Protein AF-A0A3M1B178-F1 (afdb_monomer_lite)

Structure (mmCIF, N/CA/C/O backbone):
data_AF-A0A3M1B178-F1
#
_entry.id   AF-A0A3M1B178-F1
#
loop_
_atom_site.group_PDB
_atom_site.id
_atom_site.type_symbol
_atom_site.label_atom_id
_atom_site.label_alt_id
_atom_site.label_comp_id
_atom_site.label_asym_id
_atom_site.label_entity_id
_atom_site.label_seq_id
_atom_site.pdbx_PDB_ins_code
_atom_site.Cartn_x
_atom_site.Cartn_y
_atom_site.Cartn_z
_atom_site.occupancy
_atom_site.B_iso_or_equiv
_atom_site.auth_seq_id
_atom_site.auth_comp_id
_atom_site.auth_asym_id
_atom_site.auth_atom_id
_atom_site.pdbx_PDB_model_num
ATOM 1 N N . PRO A 1 1 ? 10.902 7.776 -10.337 1.00 67.19 1 PRO A N 1
ATOM 2 C CA . PRO A 1 1 ? 9.426 7.683 -10.197 1.00 67.19 1 PRO A CA 1
ATOM 3 C C . PRO A 1 1 ? 8.915 8.889 -9.402 1.00 67.19 1 PRO A C 1
ATOM 5 O O . PRO A 1 1 ? 9.677 9.391 -8.583 1.00 67.19 1 PRO A O 1
ATOM 8 N N . GLY A 1 2 ? 7.671 9.336 -9.626 1.00 85.62 2 GLY A N 1
ATOM 9 C CA . GLY A 1 2 ? 7.088 10.452 -8.863 1.00 85.62 2 GLY A CA 1
ATOM 10 C C . GLY A 1 2 ? 6.927 10.137 -7.370 1.00 85.62 2 GLY A C 1
ATOM 11 O O . GLY A 1 2 ? 7.341 10.925 -6.531 1.00 85.62 2 GLY A O 1
ATOM 12 N N . PHE A 1 3 ? 6.423 8.943 -7.037 1.00 94.56 3 PHE A N 1
ATOM 13 C CA . PHE A 1 3 ? 6.296 8.469 -5.656 1.00 94.56 3 PHE A CA 1
ATOM 14 C C . PHE A 1 3 ? 6.697 6.997 -5.557 1.00 94.56 3 PHE A C 1
ATOM 16 O O . PHE A 1 3 ? 6.191 6.175 -6.325 1.00 94.56 3 PHE A O 1
ATOM 23 N N . LYS A 1 4 ? 7.644 6.668 -4.670 1.00 98.00 4 LYS A N 1
ATOM 24 C CA . LYS A 1 4 ? 8.174 5.302 -4.542 1.00 98.00 4 LYS A CA 1
ATOM 25 C C . LYS A 1 4 ? 7.195 4.397 -3.799 1.00 98.00 4 LYS A C 1
ATOM 27 O O . LYS A 1 4 ? 6.594 4.811 -2.809 1.00 98.00 4 LYS A O 1
ATOM 32 N N . LEU A 1 5 ? 7.111 3.134 -4.209 1.00 98.00 5 LEU A N 1
ATOM 33 C CA . LEU A 1 5 ? 6.301 2.113 -3.545 1.00 98.00 5 LEU A CA 1
ATOM 34 C C . LEU A 1 5 ? 6.695 1.962 -2.072 1.00 98.00 5 LEU A C 1
ATOM 36 O O . LEU A 1 5 ? 5.825 1.911 -1.207 1.00 98.00 5 LEU A O 1
ATOM 40 N N . GLY A 1 6 ? 7.996 1.971 -1.767 1.00 97.75 6 GLY A N 1
ATOM 41 C CA . GLY A 1 6 ? 8.488 1.917 -0.389 1.00 97.75 6 GLY A CA 1
ATOM 42 C C . GLY A 1 6 ? 8.061 3.118 0.467 1.00 97.75 6 GLY A C 1
ATOM 43 O O . GLY A 1 6 ? 7.824 2.956 1.663 1.00 97.75 6 GLY A O 1
ATOM 44 N N . MET A 1 7 ? 7.901 4.304 -0.134 1.00 98.00 7 MET A N 1
ATOM 45 C CA . MET A 1 7 ? 7.366 5.481 0.565 1.00 98.00 7 MET A CA 1
ATOM 46 C C . MET A 1 7 ? 5.870 5.316 0.833 1.00 98.00 7 MET A C 1
ATOM 48 O O . MET A 1 7 ? 5.437 5.491 1.967 1.00 98.00 7 MET A O 1
ATOM 52 N N . GLN A 1 8 ? 5.101 4.866 -0.162 1.00 97.94 8 GLN A N 1
ATOM 53 C CA . GLN A 1 8 ? 3.678 4.583 0.027 1.00 97.94 8 GLN A CA 1
ATOM 54 C C . GLN A 1 8 ? 3.432 3.495 1.081 1.00 97.94 8 GLN A C 1
ATOM 56 O O . GLN A 1 8 ? 2.517 3.618 1.888 1.00 97.94 8 GLN A O 1
ATOM 61 N N . GLN A 1 9 ? 4.276 2.460 1.130 1.00 98.31 9 GLN A N 1
ATOM 62 C CA . GLN A 1 9 ? 4.215 1.423 2.163 1.00 98.31 9 GLN A CA 1
ATOM 63 C C . GLN A 1 9 ? 4.448 2.000 3.566 1.00 98.31 9 GLN A C 1
ATOM 65 O O . GLN A 1 9 ? 3.738 1.637 4.504 1.00 98.31 9 GLN A O 1
ATOM 70 N N . LYS A 1 10 ? 5.410 2.921 3.717 1.00 98.25 10 LYS A N 1
ATOM 71 C CA . LYS A 1 10 ? 5.668 3.608 4.990 1.00 98.25 10 LYS A CA 1
ATOM 72 C C . LYS A 1 10 ? 4.453 4.419 5.445 1.00 98.25 10 LYS A C 1
ATOM 74 O O . LYS A 1 10 ? 4.113 4.356 6.624 1.00 98.25 10 LYS A O 1
ATOM 79 N N . ASP A 1 11 ? 3.807 5.142 4.537 1.00 98.19 11 ASP A N 1
ATOM 80 C CA . ASP A 1 11 ? 2.635 5.959 4.866 1.00 98.19 11 ASP A CA 1
ATOM 81 C C . ASP A 1 11 ? 1.419 5.084 5.202 1.00 98.19 11 ASP A C 1
ATOM 83 O O . ASP A 1 11 ? 0.713 5.345 6.175 1.00 98.19 11 ASP A O 1
ATOM 87 N N . LEU A 1 12 ? 1.226 3.980 4.471 1.00 98.00 12 LEU A N 1
ATOM 88 C CA . LEU A 1 12 ? 0.186 2.989 4.758 1.00 98.00 12 LEU A CA 1
ATOM 89 C C . LEU A 1 12 ? 0.377 2.309 6.115 1.00 98.00 12 LEU A C 1
ATOM 91 O O . LEU A 1 12 ? -0.614 2.032 6.785 1.00 98.00 12 LEU A O 1
ATOM 95 N N . ARG A 1 13 ? 1.622 2.080 6.553 1.00 98.25 13 ARG A N 1
ATOM 96 C CA . ARG A 1 13 ? 1.900 1.581 7.908 1.00 98.25 13 ARG A CA 1
ATOM 97 C C . ARG A 1 13 ? 1.353 2.539 8.965 1.00 98.25 13 ARG A C 1
ATOM 99 O O . ARG A 1 13 ? 0.659 2.101 9.872 1.00 98.25 13 ARG A O 1
ATOM 106 N N . ILE A 1 14 ? 1.626 3.836 8.820 1.00 98.19 14 ILE A N 1
ATOM 107 C CA . ILE A 1 14 ? 1.149 4.865 9.758 1.00 98.19 14 ILE A CA 1
ATOM 108 C C . ILE A 1 14 ? -0.384 4.937 9.730 1.00 98.19 14 ILE A C 1
ATOM 110 O O . ILE A 1 14 ? -1.026 4.960 10.778 1.00 98.19 14 ILE A O 1
ATOM 114 N N . ALA A 1 15 ? -0.987 4.922 8.537 1.00 97.19 15 ALA A N 1
ATOM 115 C CA . ALA A 1 15 ? -2.441 4.909 8.392 1.00 97.19 15 ALA A CA 1
ATOM 116 C C . ALA A 1 15 ? -3.071 3.669 9.049 1.00 97.19 15 ALA A C 1
ATOM 118 O O . ALA A 1 15 ? -4.101 3.782 9.710 1.00 97.19 15 ALA A O 1
ATOM 119 N N . TRP A 1 16 ? -2.443 2.499 8.906 1.00 96.44 16 TRP A N 1
ATOM 120 C CA . TRP A 1 16 ? -2.898 1.258 9.525 1.00 96.44 16 TRP A CA 1
ATOM 121 C C . TRP A 1 16 ? -2.773 1.286 11.056 1.00 96.44 16 TRP A C 1
ATOM 123 O O . TRP A 1 16 ? -3.733 0.941 11.738 1.00 96.44 16 TRP A O 1
ATOM 133 N N . GLU A 1 17 ? -1.658 1.777 11.606 1.00 95.75 17 GLU A N 1
ATOM 134 C CA . GLU A 1 17 ? -1.459 1.959 13.057 1.00 95.75 17 GLU A CA 1
ATOM 135 C C . GLU A 1 17 ? -2.546 2.847 13.691 1.00 95.75 17 GLU A C 1
ATOM 137 O O . GLU A 1 17 ? -2.972 2.618 14.825 1.00 95.75 17 GLU A O 1
ATOM 142 N N . VAL A 1 18 ? -3.034 3.854 12.959 1.00 95.88 18 VAL A N 1
ATOM 143 C CA . VAL A 1 18 ? -4.168 4.684 13.393 1.00 95.88 18 VAL A CA 1
ATOM 144 C C . VAL A 1 18 ? -5.494 3.947 13.214 1.00 95.88 18 VAL A C 1
ATOM 146 O O . VAL A 1 18 ? -6.320 3.946 14.125 1.00 95.88 18 VAL A O 1
ATOM 149 N N . ALA A 1 19 ? -5.696 3.301 12.065 1.00 94.31 19 ALA A N 1
ATOM 150 C CA . ALA A 1 19 ? -6.925 2.592 11.722 1.00 94.31 19 ALA A CA 1
ATOM 151 C C . ALA A 1 19 ? -7.259 1.446 12.687 1.00 94.31 19 ALA A C 1
ATOM 153 O O . ALA A 1 19 ? -8.435 1.216 12.955 1.00 94.31 19 ALA A O 1
ATOM 154 N N . GLN A 1 20 ? -6.250 0.784 13.262 1.00 92.31 20 GLN A N 1
ATOM 155 C CA . GLN A 1 20 ? -6.429 -0.264 14.274 1.00 92.31 20 GLN A CA 1
ATOM 156 C C . GLN A 1 20 ? -7.229 0.187 15.507 1.00 92.31 20 GLN A C 1
ATOM 158 O O . GLN A 1 20 ? -7.749 -0.653 16.232 1.00 92.31 20 GLN A O 1
ATOM 163 N N . LYS A 1 21 ? -7.355 1.498 15.747 1.00 93.50 21 LYS A N 1
ATOM 164 C CA . LYS A 1 21 ? -8.135 2.062 16.860 1.00 93.50 21 LYS A CA 1
ATOM 165 C C . LYS A 1 21 ? -9.640 2.148 16.585 1.00 93.50 21 LYS A C 1
ATOM 167 O O . LYS A 1 21 ? -10.385 2.511 17.487 1.00 93.50 21 LYS A O 1
ATOM 172 N N . TYR A 1 22 ? -10.073 1.876 15.354 1.00 90.69 22 TYR A N 1
ATOM 173 C CA . TYR A 1 22 ? -11.442 2.102 14.874 1.00 90.69 22 TYR A CA 1
ATOM 174 C C . TYR A 1 22 ? -12.114 0.803 14.393 1.00 90.69 22 TYR A C 1
ATOM 176 O O . TYR A 1 22 ? -12.912 0.821 13.451 1.00 90.69 22 TYR A O 1
ATOM 184 N N . ASP A 1 23 ? -11.769 -0.323 15.024 1.00 81.88 23 ASP A N 1
ATOM 185 C CA . ASP A 1 23 ? -12.275 -1.663 14.712 1.00 81.88 23 ASP A CA 1
ATOM 186 C C . ASP A 1 23 ? -12.191 -2.001 13.207 1.00 81.88 23 ASP A C 1
ATOM 188 O O . ASP A 1 23 ? -11.198 -1.738 12.524 1.00 81.88 23 ASP A O 1
ATOM 192 N N . GLU A 1 24 ? -13.234 -2.626 12.663 1.00 80.75 24 GLU A N 1
ATOM 193 C CA . GLU A 1 24 ? -13.277 -3.141 11.298 1.00 80.75 24 GLU A CA 1
ATOM 194 C C . GLU A 1 24 ? -13.596 -2.087 10.222 1.00 80.75 24 GLU A C 1
ATOM 196 O O . GLU A 1 24 ? -13.809 -2.444 9.062 1.00 80.75 24 GLU A O 1
ATOM 201 N N . LEU A 1 25 ? -13.633 -0.794 10.557 1.00 89.38 25 LEU A N 1
ATOM 202 C CA . LEU A 1 25 ? -14.095 0.245 9.629 1.00 89.38 25 LEU A CA 1
ATOM 203 C C . LEU A 1 25 ? -13.174 0.416 8.403 1.00 89.38 25 LEU A C 1
ATOM 205 O O . LEU A 1 25 ? -13.632 0.765 7.316 1.00 89.38 25 LEU A O 1
ATOM 209 N N . PHE A 1 26 ? -11.877 0.122 8.544 1.00 93.44 26 PHE A N 1
ATOM 210 C CA . PHE A 1 26 ? -10.848 0.447 7.546 1.00 93.44 26 PHE A CA 1
ATOM 211 C C . PHE A 1 26 ? -10.159 -0.785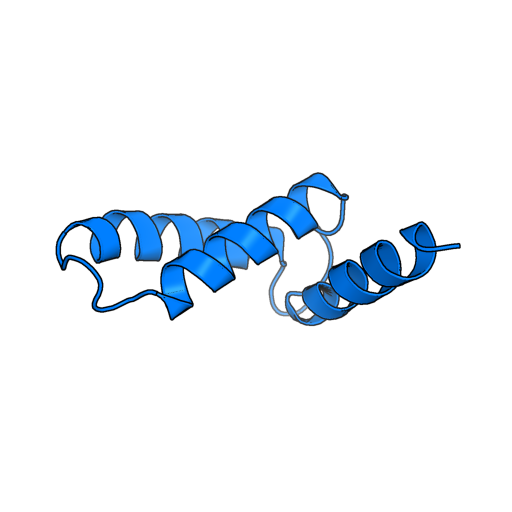 6.933 1.00 93.44 26 PHE A C 1
ATOM 213 O O . PHE A 1 26 ? -8.935 -0.822 6.776 1.00 93.44 26 PHE A O 1
ATOM 220 N N . LYS A 1 27 ? -10.936 -1.799 6.527 1.00 92.38 27 LYS A N 1
ATOM 221 C CA . LYS A 1 27 ? -10.405 -3.022 5.877 1.00 92.38 27 LYS A CA 1
ATOM 222 C C . LYS A 1 27 ? -9.584 -2.730 4.615 1.00 92.38 27 LYS A C 1
ATOM 224 O O . LYS A 1 27 ? -8.606 -3.422 4.349 1.00 92.38 27 LYS A O 1
ATOM 229 N N . GLY A 1 28 ? -9.938 -1.679 3.870 1.00 95.50 28 GLY A N 1
ATOM 230 C CA . GLY A 1 28 ? -9.183 -1.241 2.691 1.00 95.50 28 GLY A CA 1
ATOM 231 C C . GLY A 1 28 ? -7.767 -0.762 3.024 1.00 95.50 28 GLY A C 1
ATOM 232 O O . GLY A 1 28 ? -6.826 -1.095 2.308 1.00 95.50 28 GLY A O 1
ATOM 233 N N . THR A 1 29 ? -7.591 -0.053 4.144 1.00 96.44 29 THR A N 1
ATOM 234 C CA . THR A 1 29 ? -6.272 0.397 4.620 1.00 96.44 29 THR A CA 1
ATOM 235 C C . THR A 1 29 ? -5.395 -0.790 4.990 1.00 96.44 29 THR A C 1
ATOM 237 O O . THR A 1 29 ? -4.230 -0.834 4.601 1.00 96.44 29 THR A O 1
ATOM 240 N N . ARG A 1 30 ? -5.970 -1.781 5.684 1.00 95.62 30 ARG A N 1
ATOM 241 C CA . ARG A 1 30 ? -5.281 -3.033 6.007 1.00 95.62 30 ARG A CA 1
ATOM 242 C C . ARG A 1 30 ? -4.823 -3.760 4.744 1.00 95.62 30 ARG A C 1
ATOM 244 O O . ARG A 1 30 ? -3.642 -4.064 4.620 1.00 95.62 30 ARG A O 1
ATOM 251 N N . LEU A 1 31 ? -5.738 -3.978 3.798 1.00 96.88 31 LEU A N 1
ATOM 252 C CA . LEU A 1 31 ? -5.434 -4.664 2.543 1.00 96.88 31 LEU A CA 1
ATOM 253 C C . LEU A 1 31 ? -4.333 -3.938 1.760 1.00 96.88 31 LEU A C 1
ATOM 255 O O . LEU A 1 31 ? -3.388 -4.565 1.288 1.00 96.88 31 LEU A O 1
ATOM 259 N N . ALA A 1 32 ? -4.423 -2.611 1.644 1.00 97.69 32 ALA A N 1
ATOM 260 C CA . ALA A 1 32 ? -3.397 -1.819 0.979 1.00 97.69 32 ALA A CA 1
ATOM 261 C C . ALA A 1 32 ? -2.039 -1.958 1.685 1.00 97.69 32 ALA A C 1
ATOM 263 O O . ALA A 1 32 ? -1.034 -2.203 1.023 1.00 97.69 32 ALA A O 1
ATOM 264 N N . TYR A 1 33 ? -1.994 -1.853 3.015 1.00 97.94 33 TYR A N 1
ATOM 265 C CA . TYR A 1 33 ? -0.762 -2.037 3.780 1.00 97.94 33 TYR A CA 1
ATOM 266 C C . TYR A 1 33 ? -0.133 -3.422 3.555 1.00 97.94 33 TYR A C 1
ATOM 268 O O . TYR A 1 33 ? 1.070 -3.507 3.293 1.00 97.94 33 TYR A O 1
ATOM 276 N N . GLU A 1 34 ? -0.932 -4.489 3.598 1.00 97.75 34 GLU A N 1
ATOM 277 C CA . GLU A 1 34 ? -0.475 -5.867 3.371 1.00 97.75 34 GLU A CA 1
ATOM 278 C C . GLU A 1 34 ? 0.092 -6.039 1.950 1.00 97.75 34 GLU A C 1
ATOM 280 O O . GLU A 1 34 ? 1.222 -6.498 1.784 1.00 97.75 34 GLU A O 1
ATOM 285 N N . LEU A 1 35 ? -0.628 -5.568 0.926 1.00 98.19 35 LEU A N 1
ATOM 286 C CA . LEU A 1 35 ? -0.198 -5.646 -0.475 1.00 98.19 35 LEU A CA 1
ATOM 287 C C . LEU A 1 35 ? 1.091 -4.855 -0.748 1.00 98.19 35 LEU A C 1
ATOM 289 O O . LEU A 1 35 ? 1.996 -5.341 -1.427 1.00 98.19 35 LEU A O 1
ATOM 293 N N . PHE A 1 36 ? 1.203 -3.636 -0.214 1.00 98.31 36 PHE A N 1
ATOM 294 C CA . PHE A 1 36 ? 2.406 -2.815 -0.377 1.00 98.31 36 PHE A CA 1
ATOM 295 C C . PHE A 1 36 ? 3.604 -3.375 0.399 1.00 98.31 36 PHE A C 1
ATOM 297 O O . PHE A 1 36 ? 4.743 -3.226 -0.048 1.00 98.31 36 PHE A O 1
ATOM 304 N N . THR A 1 37 ? 3.363 -4.033 1.535 1.00 98.44 37 THR A N 1
ATOM 305 C CA . THR A 1 37 ? 4.405 -4.734 2.295 1.00 98.44 37 THR A CA 1
ATOM 306 C C . THR A 1 37 ? 4.937 -5.919 1.497 1.00 98.44 37 THR A C 1
ATOM 308 O O . THR A 1 37 ? 6.140 -5.985 1.248 1.00 98.44 37 THR A O 1
ATOM 311 N N . GLU A 1 38 ? 4.054 -6.768 0.970 1.00 98.19 38 GLU A N 1
ATOM 312 C CA . GLU A 1 38 ? 4.452 -7.907 0.139 1.00 98.19 38 GLU A CA 1
ATOM 313 C C . GLU A 1 38 ? 5.204 -7.463 -1.130 1.00 98.19 38 GLU A C 1
ATOM 315 O O . GLU A 1 38 ? 6.250 -8.017 -1.476 1.00 98.19 38 GLU A O 1
ATOM 320 N N . ALA A 1 39 ? 4.723 -6.4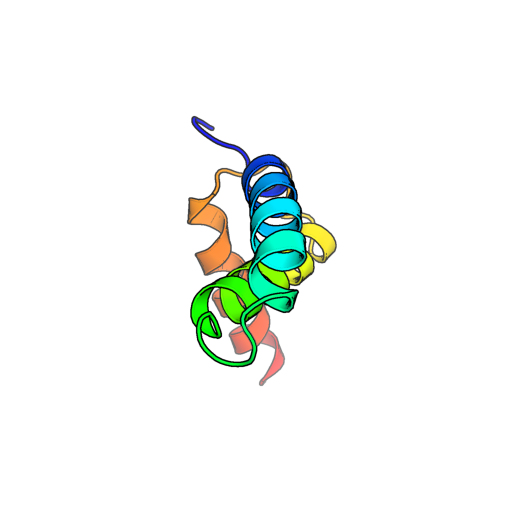22 -1.817 1.00 97.75 39 ALA A N 1
ATOM 321 C CA . ALA A 1 39 ? 5.393 -5.875 -2.996 1.00 97.75 39 ALA A CA 1
ATOM 322 C C . ALA A 1 39 ? 6.803 -5.350 -2.675 1.00 97.75 39 ALA A C 1
ATOM 324 O O . ALA A 1 39 ? 7.749 -5.586 -3.432 1.00 97.75 39 ALA A O 1
ATOM 325 N N . ARG A 1 40 ? 6.972 -4.668 -1.536 1.00 97.56 40 ARG A N 1
ATOM 326 C CA . ARG A 1 40 ? 8.284 -4.202 -1.075 1.00 97.56 40 ARG A CA 1
ATOM 327 C C . ARG A 1 40 ? 9.225 -5.377 -0.789 1.00 97.56 40 ARG A C 1
ATOM 329 O O . ARG A 1 40 ? 10.374 -5.327 -1.222 1.00 97.56 40 ARG A O 1
ATOM 336 N N . GLU A 1 41 ? 8.747 -6.426 -0.122 1.00 97.31 41 GLU A N 1
ATOM 337 C CA . GLU A 1 41 ? 9.511 -7.655 0.157 1.00 97.31 41 GLU A CA 1
ATOM 338 C C . GLU A 1 41 ? 9.913 -8.409 -1.118 1.00 97.31 41 GLU A C 1
ATOM 340 O O . GLU A 1 41 ? 10.943 -9.076 -1.157 1.00 97.31 41 GLU A O 1
ATOM 345 N N . LYS A 1 42 ? 9.137 -8.260 -2.195 1.00 96.25 42 LYS A N 1
ATOM 346 C CA . LYS A 1 42 ? 9.455 -8.771 -3.539 1.00 96.25 42 LYS A CA 1
ATOM 347 C C . LYS A 1 42 ? 10.434 -7.880 -4.320 1.00 96.25 42 LYS A C 1
ATOM 349 O O . LYS A 1 42 ? 10.656 -8.116 -5.503 1.00 96.25 42 LYS A O 1
ATOM 354 N N . GLY A 1 43 ? 11.020 -6.863 -3.684 1.00 96.75 4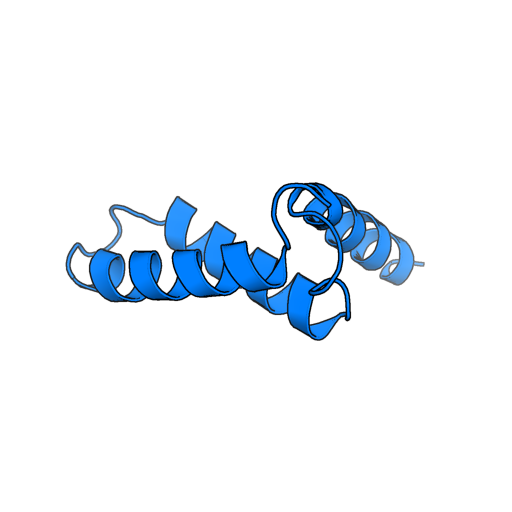3 GLY A N 1
ATOM 355 C CA . GLY A 1 43 ? 12.028 -5.987 -4.288 1.00 96.75 43 GLY A CA 1
ATOM 356 C C . GLY A 1 43 ? 11.459 -4.821 -5.101 1.00 96.75 43 GLY A C 1
ATOM 357 O O . GLY A 1 43 ? 12.213 -4.107 -5.756 1.00 96.75 43 GLY A O 1
ATOM 358 N N . LEU A 1 44 ? 10.147 -4.569 -5.046 1.00 97.62 44 LEU A N 1
ATOM 359 C CA . LEU A 1 44 ? 9.502 -3.508 -5.834 1.00 97.62 44 LEU A CA 1
ATOM 360 C C . LEU A 1 44 ? 9.589 -2.118 -5.173 1.00 97.62 44 LEU A C 1
ATOM 362 O O . LEU A 1 44 ? 9.046 -1.150 -5.699 1.00 97.62 44 LEU A O 1
ATOM 366 N N . GLY A 1 45 ? 10.263 -1.996 -4.023 1.00 96.75 45 GLY A N 1
ATOM 367 C CA . GLY A 1 45 ? 10.256 -0.794 -3.178 1.00 96.75 45 GLY A CA 1
ATOM 368 C C . GLY A 1 45 ? 10.777 0.486 -3.845 1.00 96.75 45 GLY A C 1
ATOM 369 O O . GLY A 1 45 ? 10.248 1.566 -3.579 1.00 96.75 45 GLY A O 1
ATOM 370 N N . GLU A 1 46 ? 11.765 0.370 -4.735 1.00 97.81 46 GLU A N 1
ATOM 371 C CA . GLU A 1 46 ? 12.366 1.513 -5.443 1.00 97.81 46 GLU A CA 1
ATOM 372 C C . GLU 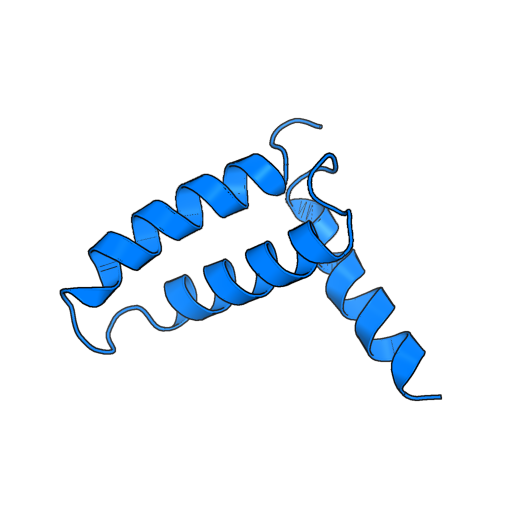A 1 46 ? 11.582 1.941 -6.695 1.00 97.81 46 GLU A C 1
ATOM 374 O O . GLU A 1 46 ? 11.842 3.003 -7.271 1.00 97.81 46 GLU A O 1
ATOM 379 N N . LEU A 1 47 ? 10.596 1.143 -7.112 1.00 97.25 47 LEU A N 1
ATOM 380 C CA . LEU A 1 47 ? 9.732 1.459 -8.243 1.00 97.25 47 LEU A CA 1
ATOM 381 C C . LEU A 1 47 ? 8.652 2.472 -7.846 1.00 97.25 47 LEU A C 1
ATOM 383 O O . LEU A 1 47 ? 8.444 2.778 -6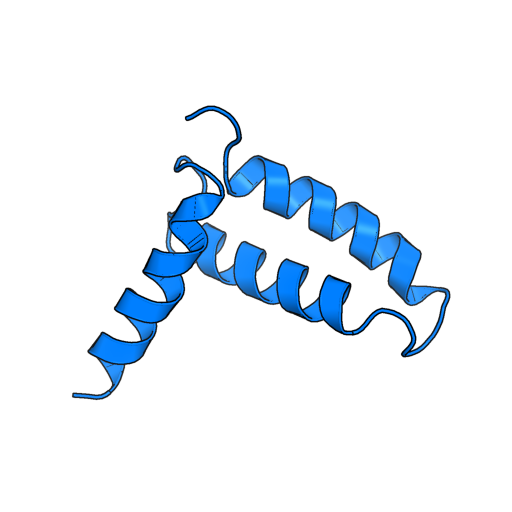.673 1.00 97.25 47 LEU A O 1
ATOM 387 N N . GLY A 1 48 ? 7.955 3.022 -8.841 1.00 97.38 48 GLY A N 1
ATOM 388 C CA . GLY A 1 48 ? 6.796 3.876 -8.577 1.00 97.38 48 GLY A CA 1
ATOM 389 C C . GLY A 1 48 ? 5.664 3.108 -7.891 1.00 97.38 48 GLY A C 1
ATOM 390 O O . GLY A 1 48 ? 5.562 1.899 -8.059 1.00 97.38 48 GLY A O 1
ATOM 391 N N . SER A 1 49 ? 4.779 3.799 -7.172 1.00 94.88 49 SER A N 1
ATOM 392 C CA . SER A 1 49 ? 3.602 3.203 -6.513 1.00 94.88 49 SER A CA 1
ATOM 393 C C . SER A 1 49 ? 2.765 2.289 -7.416 1.00 94.88 49 SER A C 1
ATOM 395 O O . SER A 1 49 ? 2.352 1.207 -7.005 1.00 94.88 49 SER A O 1
ATOM 397 N N . HIS A 1 50 ? 2.591 2.682 -8.678 1.00 95.50 50 HIS A N 1
ATOM 398 C CA . HIS A 1 50 ? 1.907 1.910 -9.721 1.00 95.50 50 HIS A CA 1
ATOM 399 C C . HIS A 1 50 ? 2.517 0.516 -9.960 1.00 95.50 50 HIS A C 1
ATOM 401 O O . HIS A 1 50 ? 1.843 -0.360 -10.493 1.00 95.50 50 HIS A O 1
ATOM 407 N N . ALA A 1 51 ? 3.764 0.272 -9.539 1.00 96.81 51 ALA A N 1
ATOM 408 C CA . ALA A 1 51 ? 4.413 -1.032 -9.632 1.00 96.81 51 ALA A CA 1
ATOM 409 C C . ALA A 1 51 ? 3.759 -2.109 -8.758 1.00 96.81 51 ALA A C 1
ATOM 411 O O . ALA A 1 51 ? 4.112 -3.276 -8.897 1.00 96.81 51 ALA A O 1
ATOM 412 N N . LEU A 1 52 ? 2.779 -1.760 -7.916 1.00 96.94 52 LEU A N 1
ATOM 413 C CA . LEU A 1 52 ? 1.957 -2.749 -7.226 1.00 96.94 52 LEU A CA 1
ATOM 414 C C . LEU A 1 52 ? 1.312 -3.752 -8.197 1.00 96.94 52 LEU A C 1
ATOM 416 O O . LEU A 1 52 ? 1.177 -4.920 -7.847 1.00 96.94 52 LEU A O 1
ATOM 420 N N . ILE A 1 53 ? 0.980 -3.343 -9.429 1.00 96.88 53 ILE A N 1
ATOM 421 C CA . ILE A 1 53 ? 0.425 -4.259 -10.439 1.00 96.88 53 ILE A CA 1
ATOM 422 C C . ILE A 1 53 ? 1.337 -5.468 -10.698 1.00 96.88 53 ILE A C 1
ATOM 424 O O . ILE A 1 53 ? 0.856 -6.583 -10.886 1.00 96.88 53 ILE A O 1
ATOM 428 N N . LYS A 1 54 ? 2.658 -5.281 -10.580 1.00 95.88 54 LYS A N 1
ATOM 429 C CA . LYS A 1 54 ? 3.658 -6.340 -10.761 1.00 95.88 54 LYS A CA 1
ATOM 430 C C . LYS A 1 54 ? 3.556 -7.438 -9.713 1.00 95.88 54 LYS A C 1
ATOM 432 O O . LYS A 1 54 ? 3.945 -8.569 -9.977 1.00 95.88 54 LYS A O 1
ATOM 437 N N . LEU A 1 55 ? 3.019 -7.134 -8.530 1.00 95.81 55 LEU A N 1
ATOM 438 C CA . LEU A 1 55 ? 2.758 -8.154 -7.520 1.00 95.81 55 LEU A CA 1
ATOM 439 C C . LEU A 1 55 ? 1.758 -9.197 -8.042 1.00 95.81 55 LEU A C 1
ATOM 441 O O . LEU A 1 55 ? 1.950 -10.387 -7.814 1.00 95.81 55 LEU A O 1
ATOM 445 N N . TYR A 1 56 ? 0.729 -8.764 -8.773 1.00 94.06 56 TYR A N 1
ATOM 446 C CA . TYR A 1 56 ? -0.263 -9.663 -9.366 1.00 94.06 56 TYR A CA 1
ATOM 447 C C . TYR A 1 56 ? 0.311 -10.448 -10.545 1.00 94.06 56 TYR A C 1
ATOM 449 O O . TYR A 1 56 ? 0.049 -11.641 -10.649 1.00 94.06 56 TYR A O 1
ATOM 457 N N . GLU A 1 57 ? 1.156 -9.820 -11.370 1.00 94.00 57 GLU A N 1
ATOM 458 C CA . GLU A 1 57 ? 1.923 -10.516 -12.416 1.00 94.00 57 GLU A CA 1
ATOM 459 C C . GLU A 1 57 ? 2.739 -11.668 -11.798 1.00 94.00 57 GLU A C 1
ATOM 461 O O . GLU A 1 57 ? 2.600 -12.821 -12.198 1.00 94.00 57 GLU A O 1
ATOM 466 N N . ILE A 1 58 ? 3.514 -11.388 -10.742 1.00 90.75 58 ILE A N 1
ATOM 467 C CA . ILE A 1 58 ? 4.334 -12.390 -10.038 1.00 90.75 58 ILE A CA 1
ATOM 468 C C . ILE A 1 58 ? 3.478 -13.509 -9.432 1.00 90.75 58 ILE A C 1
ATOM 470 O O . ILE A 1 58 ? 3.886 -14.670 -9.454 1.00 90.75 58 ILE A O 1
ATOM 474 N N . LYS A 1 59 ? 2.321 -13.174 -8.852 1.00 88.31 59 LYS A N 1
ATOM 475 C CA . LYS A 1 59 ? 1.427 -14.165 -8.237 1.00 88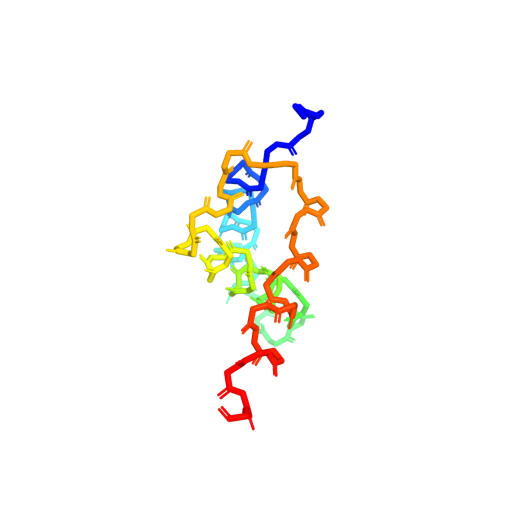.31 59 LYS A CA 1
ATOM 476 C C . LYS A 1 59 ? 0.812 -15.098 -9.275 1.00 88.31 59 LYS A C 1
ATOM 478 O O . LYS A 1 59 ? 0.807 -16.301 -9.046 1.00 88.31 59 LYS A O 1
ATOM 483 N N . ASN A 1 60 ? 0.368 -14.563 -10.410 1.00 83.06 60 ASN A N 1
ATOM 484 C CA . ASN A 1 60 ? -0.254 -15.357 -11.469 1.00 83.06 60 ASN A CA 1
ATOM 485 C C . ASN A 1 60 ? 0.739 -16.320 -12.142 1.00 83.06 60 ASN A C 1
ATOM 487 O O . ASN A 1 60 ? 0.346 -17.414 -12.530 1.00 83.06 60 ASN A O 1
ATOM 491 N N . HIS A 1 61 ? 2.027 -15.967 -12.210 1.00 69.56 61 HIS A N 1
ATOM 492 C CA . HIS A 1 61 ? 3.082 -16.835 -12.757 1.00 69.56 61 HIS A CA 1
ATOM 493 C C . HIS A 1 61 ? 3.589 -17.929 -11.800 1.00 69.56 61 HIS A C 1
ATOM 495 O O . HIS A 1 61 ? 4.442 -18.721 -12.184 1.00 69.56 61 HIS A O 1
ATOM 501 N N . LYS A 1 62 ? 3.110 -17.983 -10.551 1.00 59.34 62 LYS A N 1
ATOM 502 C CA . LYS A 1 62 ? 3.417 -19.074 -9.605 1.00 59.34 62 LYS A CA 1
ATOM 503 C C . LYS A 1 62 ? 2.378 -20.196 -9.609 1.00 59.34 62 LYS A C 1
ATOM 505 O O . LYS A 1 62 ? 2.497 -21.123 -8.813 1.00 59.34 62 LYS A O 1
ATOM 510 N N . THR A 1 63 ? 1.354 -20.074 -10.446 1.00 52.16 63 THR A N 1
ATOM 511 C CA . THR A 1 63 ? 0.230 -21.016 -10.538 1.00 52.16 63 THR A CA 1
ATOM 512 C C . THR A 1 63 ? 0.365 -22.026 -11.681 1.00 52.16 63 THR A C 1
ATOM 514 O O . THR A 1 63 ? -0.552 -22.825 -11.851 1.00 52.16 63 THR A O 1
ATOM 517 N N . ASP A 1 64 ? 1.496 -22.021 -12.398 1.00 44.50 64 ASP A N 1
ATOM 518 C CA . ASP A 1 64 ? 1.862 -23.001 -13.432 1.00 44.50 64 ASP A CA 1
ATOM 519 C C . ASP A 1 64 ? 2.963 -23.954 -12.936 1.00 44.50 64 ASP A C 1
ATOM 521 O O . ASP A 1 64 ? 3.942 -23.462 -12.319 1.00 44.50 64 ASP A O 1
#

pLDDT: mean 92.37, std 10.92, range [44.5, 98.44]

Sequence (64 aa):
PGFKLGMQQKDLRIAWEVAQKYDELFKGTRLAYELFTEAREKGLGELGSHALIKLYEIKNHKTD

Radius of gyration: 12.66 Å; chains: 1; bounding box: 26×34×30 Å

Foldseek 3Di:
DVAFLLNVLVVLVVVVVVCVVVPPPCVVSVVSNVLSVVCVVVVRRRPHNVCSVVVVVVVVVVVD

Secondary structure (DSSP, 8-state):
--SBHHHHHHHHHHHHHHHGGGGGGGHHHHHHHHHHHHHIIIIITTSBGGGGHHHHHHHHTT--